Protein AF-A0A432Z1C4-F1 (afdb_monomer)

Nearest PDB structures (foldseek):
  1z9d-assembly1_A  TM=5.100E-01  e=2.423E+00  Streptococcus pyogenes
  4nkr-assembly2_E  TM=2.940E-01  e=3.828E+00  Bacillus spizizenii str. W23
  4oyh-assembly2_E  TM=2.169E-01  e=7.354E+00  Bacillus spizizenii str. W23

pLDDT: mean 70.19, std 19.01, range [34.59, 91.19]

Radius of gyration: 13.56 Å; Cα contacts (8 Å, |Δi|>4): 156; chains: 1; bounding box: 32×34×33 Å

Foldseek 3Di:
DDAEEEEPVRCDPVNLLVCVVVLGWYKYFPADLVCPVVVVVSNCVSCVVVVFFEAEAEPPPDPPDDDDDPDPPPPPPDPDDDDDDPDPPDPPDGQWYWYDDSPRRMITIHGDPPDD

Organism: NCBI:txid263724

Secondary structure (DSSP, 8-state):
---EEEETTS--HHHHHHHHHTT--EEEES--TTTHHHHHHHHHHHHHHTT--EEEEE--S----SS--SSTTGGGS--------S--S--S--SEEEEEETTTTEEEEEE-----

Structure (mmCIF, N/CA/C/O backbone):
data_AF-A0A432Z1C4-F1
#
_entry.id   AF-A0A432Z1C4-F1
#
loop_
_atom_site.group_PDB
_atom_site.id
_atom_site.type_symbol
_atom_site.label_atom_id
_atom_site.label_alt_id
_atom_site.label_comp_id
_atom_site.label_asym_id
_atom_site.label_entity_id
_atom_site.label_seq_id
_atom_site.pdbx_PDB_ins_code
_atom_site.Cartn_x
_atom_site.Cartn_y
_atom_site.Cartn_z
_atom_site.occupancy
_atom_site.B_iso_or_equiv
_atom_site.auth_seq_id
_atom_site.auth_comp_id
_atom_site.auth_asym_id
_atom_site.auth_atom_id
_atom_site.pdbx_PDB_model_num
ATOM 1 N N . MET A 1 1 ? -11.300 -14.875 2.590 1.00 48.19 1 MET A N 1
ATOM 2 C CA . MET A 1 1 ? -11.212 -13.462 2.168 1.00 48.19 1 MET A CA 1
ATOM 3 C C . MET A 1 1 ? -10.466 -13.440 0.856 1.00 48.19 1 MET A C 1
ATOM 5 O O . MET A 1 1 ? -9.289 -13.784 0.848 1.00 48.19 1 MET A O 1
ATOM 9 N N . ASP A 1 2 ? -11.151 -13.120 -0.235 1.00 55.44 2 ASP A N 1
ATOM 10 C CA . ASP A 1 2 ? -10.529 -12.986 -1.550 1.00 55.44 2 ASP A CA 1
ATOM 11 C C . ASP A 1 2 ? -9.679 -11.718 -1.572 1.00 55.44 2 ASP A C 1
ATOM 13 O O . ASP A 1 2 ? -10.198 -10.605 -1.531 1.00 55.44 2 ASP A O 1
ATOM 17 N N . VAL A 1 3 ? -8.358 -11.878 -1.574 1.00 66.69 3 VAL A N 1
ATOM 18 C CA . VAL A 1 3 ? -7.449 -10.739 -1.699 1.00 66.69 3 VAL A CA 1
ATOM 19 C C . VAL A 1 3 ? -7.277 -10.433 -3.178 1.00 66.69 3 VAL A C 1
ATOM 21 O O . VAL A 1 3 ? -6.794 -11.266 -3.947 1.00 66.69 3 VAL A O 1
ATOM 24 N N . ARG A 1 4 ? -7.680 -9.229 -3.580 1.00 79.19 4 ARG A N 1
ATOM 25 C CA . ARG A 1 4 ? -7.631 -8.803 -4.979 1.00 79.19 4 ARG A CA 1
ATOM 26 C C . ARG A 1 4 ? -6.221 -8.340 -5.344 1.00 79.19 4 ARG A C 1
ATOM 28 O O . ARG A 1 4 ? -5.577 -7.617 -4.582 1.00 79.19 4 ARG A O 1
ATOM 35 N N . VAL A 1 5 ? -5.745 -8.758 -6.515 1.00 82.25 5 VAL A N 1
ATOM 36 C CA . VAL A 1 5 ? -4.439 -8.369 -7.065 1.00 82.25 5 VAL A CA 1
ATOM 37 C C . VAL A 1 5 ? -4.662 -7.397 -8.219 1.00 82.25 5 VAL A C 1
ATOM 39 O O . VAL A 1 5 ? -5.480 -7.659 -9.097 1.00 82.25 5 VAL A O 1
ATOM 42 N N . TYR A 1 6 ? -3.935 -6.285 -8.215 1.00 85.25 6 TYR A N 1
ATOM 43 C CA . TYR A 1 6 ? -4.035 -5.222 -9.208 1.00 85.25 6 TYR A CA 1
ATOM 44 C C . TYR A 1 6 ? -2.658 -4.872 -9.758 1.00 85.25 6 TYR A C 1
ATOM 46 O O . TYR A 1 6 ? -1.692 -4.757 -9.002 1.00 85.25 6 TYR A O 1
ATOM 54 N N . GLY A 1 7 ? -2.551 -4.629 -11.063 1.00 85.31 7 GLY A N 1
ATOM 55 C CA . GLY A 1 7 ? -1.363 -3.980 -11.605 1.00 85.31 7 GLY A CA 1
ATOM 56 C C . GLY A 1 7 ? -1.274 -2.524 -11.139 1.00 85.31 7 GLY A C 1
ATOM 57 O O . GLY A 1 7 ? -2.288 -1.841 -11.037 1.00 85.31 7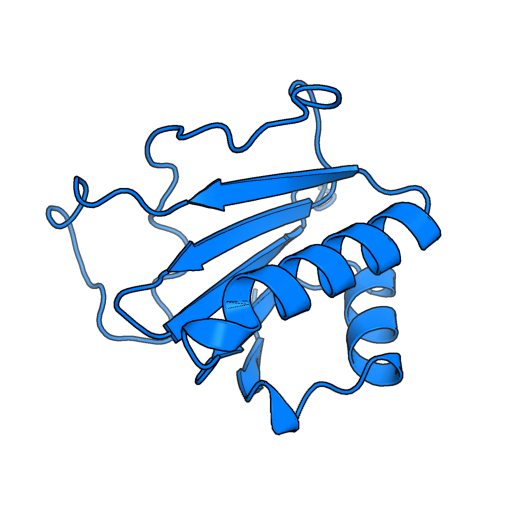 GLY A O 1
ATOM 58 N N . VAL A 1 8 ? -0.061 -1.999 -10.935 1.00 82.00 8 VAL A N 1
ATOM 59 C CA . VAL A 1 8 ? 0.148 -0.577 -10.568 1.00 82.00 8 VAL A CA 1
ATOM 60 C C . VAL A 1 8 ? -0.540 0.418 -11.519 1.00 82.00 8 VAL A C 1
ATOM 62 O O . VAL A 1 8 ? -0.929 1.501 -11.108 1.00 82.00 8 VAL A O 1
ATOM 65 N N . ARG A 1 9 ? -0.718 0.050 -12.794 1.00 83.00 9 ARG A N 1
ATOM 66 C CA . ARG A 1 9 ? -1.403 0.874 -13.807 1.00 83.00 9 ARG A CA 1
ATOM 67 C C . ARG A 1 9 ? -2.930 0.753 -13.766 1.00 83.00 9 ARG A C 1
ATOM 69 O O . ARG A 1 9 ? -3.619 1.584 -14.337 1.00 83.00 9 ARG A O 1
ATOM 76 N N . GLU A 1 10 ? -3.449 -0.288 -13.124 1.00 84.00 10 GLU A N 1
ATOM 77 C CA . GLU A 1 10 ? -4.879 -0.630 -13.050 1.00 84.00 10 GLU A CA 1
ATOM 78 C C . GLU A 1 10 ? -5.530 -0.135 -11.747 1.00 84.00 10 GLU A C 1
ATOM 80 O O . GLU A 1 10 ? -6.701 -0.432 -11.461 1.00 84.00 10 GLU A O 1
ATOM 85 N N . LEU A 1 11 ? -4.750 0.587 -10.941 1.00 84.19 11 LEU A N 1
ATOM 86 C CA . LEU A 1 11 ? -5.126 1.102 -9.637 1.00 84.19 11 LEU A CA 1
ATOM 87 C C . LEU A 1 11 ? -4.923 2.629 -9.581 1.00 84.19 11 LEU A C 1
ATOM 89 O O . LEU A 1 11 ? -3.962 3.090 -8.971 1.00 84.19 11 LEU A O 1
ATOM 93 N N . PRO A 1 12 ? -5.794 3.419 -10.240 1.00 88.75 12 PRO A N 1
ATOM 94 C CA . PRO A 1 12 ? -5.801 4.872 -10.081 1.00 88.75 12 PRO A CA 1
ATOM 95 C C . PRO A 1 12 ? -6.243 5.276 -8.665 1.00 88.75 12 PRO A C 1
ATOM 97 O O . PRO A 1 12 ? -6.926 4.504 -7.984 1.00 88.75 12 PRO A O 1
ATOM 100 N N . ASP A 1 13 ? -5.912 6.503 -8.255 1.00 87.69 13 ASP A N 1
ATOM 101 C CA . ASP A 1 13 ? -6.166 7.040 -6.907 1.00 87.69 13 ASP A CA 1
ATOM 102 C C . ASP A 1 13 ? -7.634 6.911 -6.466 1.00 87.69 13 ASP A C 1
ATOM 104 O O . ASP A 1 13 ? -7.911 6.536 -5.330 1.00 87.69 13 ASP A O 1
ATOM 108 N N . GLU A 1 14 ? -8.593 7.120 -7.373 1.00 89.38 14 GLU A N 1
ATOM 109 C CA . GLU A 1 14 ? -10.029 6.970 -7.086 1.00 89.38 14 GLU A CA 1
ATOM 110 C C . GLU A 1 14 ? -10.393 5.547 -6.637 1.00 89.38 14 GLU A C 1
ATOM 112 O O . GLU A 1 14 ? -11.111 5.339 -5.655 1.00 89.38 14 GLU A O 1
ATOM 117 N N . LYS A 1 15 ? -9.865 4.544 -7.347 1.00 90.00 15 LYS A N 1
ATOM 118 C CA . LYS A 1 15 ? -10.106 3.130 -7.048 1.00 90.00 15 LYS A CA 1
ATOM 119 C C . LYS A 1 15 ? -9.362 2.713 -5.787 1.00 90.00 15 LYS A C 1
ATOM 121 O O . LYS A 1 15 ? -9.912 1.963 -4.987 1.00 90.00 15 LYS A O 1
ATOM 126 N N . LEU A 1 16 ? -8.144 3.217 -5.599 1.00 89.56 16 LEU A N 1
ATOM 127 C CA . LEU A 1 16 ? -7.378 3.015 -4.376 1.00 89.56 16 LEU A CA 1
ATOM 128 C C . LEU A 1 16 ? -8.146 3.543 -3.156 1.00 89.56 16 LEU A C 1
ATOM 130 O O . LEU A 1 16 ? -8.325 2.814 -2.185 1.00 89.56 16 LEU A O 1
ATOM 134 N N . MET A 1 17 ? -8.654 4.773 -3.229 1.00 89.94 17 MET A N 1
ATOM 135 C CA . MET A 1 17 ? -9.446 5.383 -2.161 1.00 89.94 17 MET A CA 1
ATOM 136 C C . MET A 1 17 ? -10.708 4.591 -1.850 1.00 89.94 17 MET A C 1
ATOM 138 O O . MET A 1 17 ? -11.056 4.440 -0.681 1.00 89.94 17 MET A O 1
ATOM 142 N N . LYS A 1 18 ? -11.377 4.055 -2.875 1.00 91.19 18 LYS A N 1
ATOM 143 C CA . LYS A 1 18 ? -12.531 3.179 -2.675 1.00 91.19 18 LYS A CA 1
ATOM 144 C C . LYS A 1 18 ? -12.156 1.925 -1.877 1.00 91.19 18 LYS A C 1
ATOM 146 O O . LYS A 1 18 ? -12.789 1.659 -0.867 1.00 91.19 18 LYS A O 1
ATOM 151 N N . LEU A 1 19 ? -11.091 1.219 -2.266 1.00 90.00 19 LEU A N 1
ATOM 152 C CA . LEU A 1 19 ? -10.625 0.027 -1.542 1.00 90.00 19 LEU A CA 1
ATOM 153 C C . LEU A 1 19 ? -10.268 0.335 -0.085 1.00 90.00 19 LEU A C 1
ATOM 155 O O . LEU A 1 19 ? -10.585 -0.448 0.805 1.00 90.00 19 LEU A O 1
ATOM 159 N N . LEU A 1 20 ? -9.626 1.483 0.157 1.00 90.31 20 LEU A N 1
ATOM 160 C CA . LEU A 1 20 ? -9.257 1.899 1.507 1.00 90.31 20 LEU A CA 1
ATOM 161 C C . LEU A 1 20 ? -10.482 2.217 2.375 1.00 90.31 20 LEU A C 1
ATOM 163 O O . LEU A 1 20 ? -10.484 1.857 3.550 1.00 90.31 20 LEU A O 1
ATOM 167 N N . ARG A 1 21 ? -11.515 2.859 1.811 1.00 89.50 21 ARG A N 1
ATOM 168 C CA . ARG A 1 21 ? -12.795 3.133 2.494 1.00 89.50 21 ARG A CA 1
ATOM 169 C C . ARG A 1 21 ? -13.603 1.869 2.755 1.00 89.50 21 ARG A C 1
ATOM 171 O O . ARG A 1 21 ? -14.228 1.763 3.800 1.00 89.50 21 ARG A O 1
ATOM 178 N N . ASP A 1 22 ? -13.552 0.919 1.828 1.00 90.38 22 ASP A N 1
ATOM 179 C CA . ASP A 1 22 ? -14.231 -0.374 1.942 1.00 90.38 22 ASP A CA 1
ATOM 180 C C . ASP A 1 22 ? -13.476 -1.342 2.883 1.00 90.38 22 ASP A C 1
ATOM 182 O O . ASP A 1 22 ? -13.845 -2.510 3.008 1.00 90.38 22 ASP A O 1
ATOM 186 N N . HIS A 1 23 ? -12.404 -0.874 3.542 1.00 89.00 23 HIS A N 1
ATOM 187 C CA . HIS A 1 23 ? -11.546 -1.666 4.427 1.00 89.00 23 HIS A CA 1
ATOM 188 C C . HIS A 1 23 ? -11.004 -2.948 3.756 1.00 89.00 23 HIS A C 1
ATOM 190 O O . HIS A 1 23 ? -10.759 -3.979 4.397 1.00 89.00 23 HIS A O 1
ATOM 196 N N . GLU A 1 24 ? -10.815 -2.901 2.432 1.00 86.00 24 GLU A N 1
ATOM 197 C CA . GLU A 1 24 ? -10.377 -4.045 1.644 1.00 86.00 24 GLU A CA 1
ATOM 198 C C . GLU A 1 24 ? -8.859 -4.245 1.737 1.00 86.00 24 GLU A C 1
ATOM 200 O O . GLU A 1 24 ? -8.053 -3.314 1.714 1.00 86.00 24 GLU A O 1
ATOM 205 N N . SER A 1 25 ? -8.449 -5.514 1.788 1.00 84.81 25 SER A N 1
ATOM 206 C CA . SER A 1 25 ? -7.044 -5.901 1.641 1.00 84.81 25 SER A CA 1
ATOM 207 C C . SER A 1 25 ? -6.757 -6.244 0.184 1.00 84.81 25 SER A C 1
ATOM 209 O O . SER A 1 25 ? -7.517 -6.983 -0.444 1.00 84.81 25 SER A O 1
ATOM 211 N N . PHE A 1 26 ? -5.647 -5.747 -0.354 1.00 87.00 26 PHE A N 1
ATOM 212 C CA . PHE A 1 26 ? -5.3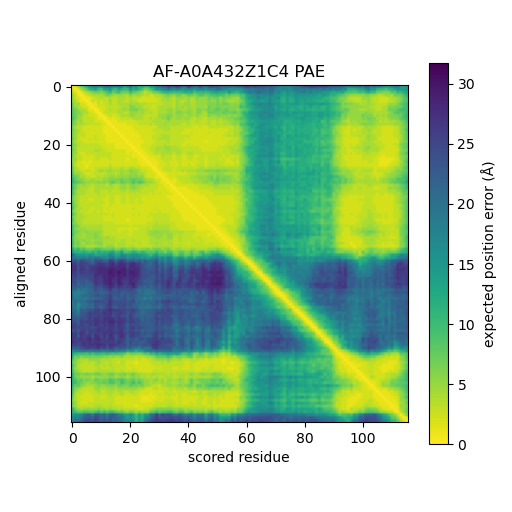02 -5.904 -1.766 1.00 87.00 26 PHE A CA 1
ATOM 213 C C . PHE A 1 26 ? -3.788 -5.962 -1.991 1.00 87.00 26 PHE A C 1
ATOM 215 O O . PHE A 1 26 ? -2.973 -5.605 -1.138 1.00 87.00 26 PHE A O 1
ATOM 2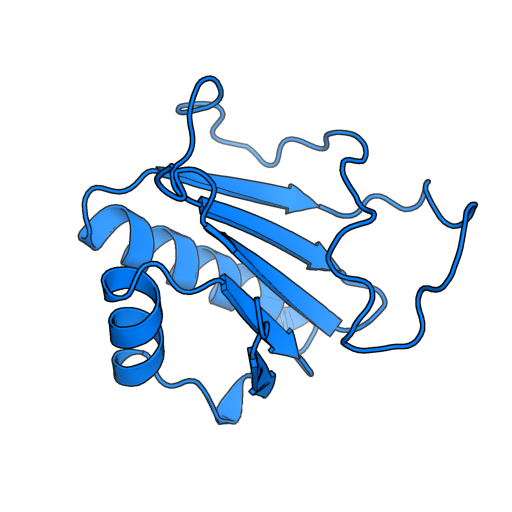22 N N . VAL A 1 27 ? -3.391 -6.428 -3.173 1.00 85.19 27 VAL A N 1
ATOM 223 C CA . VAL A 1 27 ? -1.990 -6.499 -3.599 1.00 85.19 27 VAL A CA 1
ATOM 224 C C . VAL A 1 27 ? -1.801 -5.688 -4.866 1.00 85.19 27 VAL A C 1
ATOM 226 O O . VAL A 1 27 ? -2.532 -5.861 -5.833 1.00 85.19 27 VAL A O 1
ATOM 229 N N . ILE A 1 28 ? -0.776 -4.843 -4.879 1.00 87.56 28 ILE A N 1
ATOM 230 C CA . ILE A 1 28 ? -0.303 -4.150 -6.072 1.00 87.56 28 ILE A CA 1
ATOM 231 C C . ILE A 1 28 ? 0.896 -4.918 -6.621 1.00 87.56 28 ILE A C 1
ATOM 233 O O . ILE A 1 28 ? 1.919 -5.053 -5.947 1.00 87.56 28 ILE A O 1
ATOM 237 N N . GLU A 1 29 ? 0.787 -5.425 -7.841 1.00 84.00 29 GLU A N 1
ATOM 238 C CA . GLU A 1 29 ? 1.861 -6.118 -8.546 1.00 84.00 29 GLU A CA 1
ATOM 239 C C . GLU A 1 29 ? 2.485 -5.263 -9.655 1.00 84.00 29 GLU A C 1
ATOM 241 O O . GLU A 1 29 ? 1.970 -4.210 -10.045 1.00 84.00 29 GLU A O 1
ATOM 246 N N . LYS A 1 30 ? 3.624 -5.741 -10.177 1.00 85.38 30 LYS A N 1
ATOM 247 C CA . LYS A 1 30 ? 4.366 -5.107 -11.279 1.00 85.38 30 LYS A CA 1
ATOM 248 C C . LYS A 1 30 ? 4.789 -3.663 -10.971 1.00 85.38 30 LYS A C 1
ATOM 250 O O . LYS A 1 30 ? 4.943 -2.850 -11.881 1.00 85.38 30 LYS A O 1
ATOM 255 N N . VAL A 1 31 ? 5.021 -3.340 -9.697 1.00 82.56 31 VAL A N 1
ATOM 256 C CA . VAL A 1 31 ? 5.518 -2.025 -9.281 1.00 82.56 31 VAL A CA 1
ATOM 257 C C . VAL A 1 31 ? 6.994 -1.915 -9.685 1.00 82.56 31 VAL A C 1
ATOM 259 O O . VAL A 1 31 ? 7.814 -2.732 -9.250 1.00 82.56 31 VAL A O 1
ATOM 262 N N . PRO A 1 32 ? 7.395 -0.925 -10.501 1.00 83.25 32 PRO A N 1
ATOM 263 C CA . PRO A 1 32 ? 8.798 -0.772 -10.857 1.00 83.25 32 PRO A CA 1
ATOM 264 C C . PRO A 1 32 ? 9.623 -0.365 -9.634 1.00 83.25 32 PRO A C 1
ATOM 266 O O . PRO A 1 32 ? 9.219 0.499 -8.857 1.00 83.25 32 PRO A O 1
ATOM 269 N N . ARG A 1 33 ? 10.835 -0.920 -9.489 1.00 77.56 33 ARG A N 1
ATOM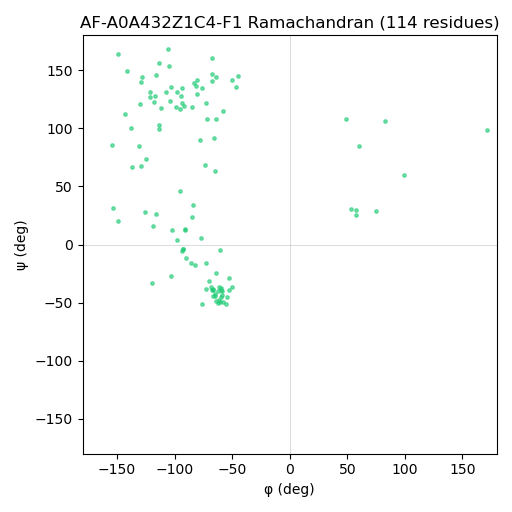 270 C CA . ARG A 1 33 ? 11.726 -0.684 -8.330 1.00 77.56 33 ARG A CA 1
ATOM 271 C C . ARG A 1 33 ? 11.931 0.794 -7.977 1.00 77.56 33 ARG A C 1
ATOM 273 O O . ARG A 1 33 ? 12.017 1.118 -6.796 1.00 77.56 33 ARG A O 1
ATOM 280 N N . LYS A 1 34 ? 12.001 1.667 -8.985 1.00 82.19 34 LYS A N 1
ATOM 281 C CA . LYS A 1 34 ? 12.187 3.117 -8.818 1.00 82.19 34 LYS A CA 1
ATOM 282 C C . LYS A 1 34 ? 10.949 3.813 -8.229 1.00 82.19 34 LYS A C 1
ATOM 284 O O . LYS A 1 34 ? 11.109 4.744 -7.453 1.00 82.19 34 LYS A O 1
ATOM 289 N N . HIS A 1 35 ? 9.750 3.306 -8.520 1.00 83.31 35 HIS A N 1
ATOM 290 C CA . HIS A 1 35 ? 8.471 3.887 -8.094 1.00 83.31 35 HIS A CA 1
ATOM 291 C C . HIS A 1 35 ? 7.942 3.312 -6.776 1.00 83.31 35 HIS A C 1
ATOM 293 O O . HIS A 1 35 ? 6.952 3.795 -6.250 1.00 83.31 35 HIS A O 1
ATOM 299 N N . PHE A 1 36 ? 8.603 2.317 -6.177 1.00 81.12 36 PHE A N 1
ATOM 300 C CA . PHE A 1 36 ? 8.164 1.753 -4.893 1.00 81.12 36 PHE A CA 1
ATOM 301 C C . PHE A 1 36 ? 7.996 2.799 -3.793 1.00 81.12 36 PHE A C 1
ATOM 303 O O . PHE A 1 36 ? 7.023 2.754 -3.052 1.00 81.12 36 PHE A O 1
ATOM 310 N N . LYS A 1 37 ? 8.969 3.707 -3.655 1.00 83.00 37 LYS A N 1
ATOM 311 C CA . LYS A 1 37 ? 8.921 4.752 -2.627 1.00 83.00 37 LYS A CA 1
ATOM 312 C C . LYS A 1 37 ? 7.757 5.706 -2.883 1.00 83.00 37 LYS A C 1
ATOM 314 O O . LYS A 1 37 ? 7.055 6.061 -1.953 1.00 83.00 37 LYS A O 1
ATOM 319 N N . GLU A 1 38 ? 7.558 6.075 -4.140 1.00 86.94 38 GLU A N 1
ATOM 320 C CA . GLU A 1 38 ? 6.473 6.952 -4.568 1.00 86.94 38 GLU A CA 1
ATOM 321 C C . GLU A 1 38 ? 5.105 6.324 -4.290 1.00 86.94 38 GLU A C 1
ATOM 323 O O . GLU A 1 38 ? 4.301 6.932 -3.599 1.00 86.94 38 GLU A O 1
ATOM 328 N N . VAL A 1 39 ? 4.885 5.072 -4.705 1.00 86.31 39 VAL A N 1
ATOM 329 C CA . VAL A 1 39 ? 3.616 4.364 -4.473 1.00 86.31 39 VAL A CA 1
ATOM 330 C C . VAL A 1 39 ? 3.334 4.184 -2.980 1.00 86.31 39 VAL A C 1
ATOM 332 O O . VAL A 1 39 ? 2.198 4.352 -2.553 1.00 86.31 39 VAL A O 1
ATOM 335 N N . ILE A 1 40 ? 4.352 3.876 -2.170 1.00 85.56 40 ILE A N 1
ATOM 336 C CA . ILE A 1 40 ? 4.187 3.785 -0.711 1.00 85.56 40 ILE A CA 1
ATOM 337 C C . ILE A 1 40 ? 3.802 5.142 -0.129 1.00 85.56 40 ILE A C 1
ATOM 339 O O . ILE A 1 40 ? 2.821 5.207 0.595 1.00 85.56 40 ILE A O 1
ATOM 343 N N . ASN A 1 41 ? 4.512 6.215 -0.479 1.00 86.50 41 ASN A N 1
ATOM 344 C CA . ASN A 1 41 ? 4.185 7.554 0.009 1.00 86.50 41 ASN A CA 1
ATOM 345 C C . ASN A 1 41 ? 2.761 7.972 -0.397 1.00 86.50 41 ASN A C 1
ATOM 347 O O . ASN A 1 41 ? 2.062 8.623 0.373 1.00 86.50 41 ASN A O 1
ATOM 351 N N . THR A 1 42 ? 2.322 7.606 -1.604 1.00 88.50 42 THR A N 1
ATOM 352 C CA . THR A 1 42 ? 0.947 7.836 -2.057 1.00 88.50 42 THR A CA 1
ATOM 353 C C . THR A 1 42 ? -0.049 7.041 -1.217 1.00 88.50 42 THR A C 1
ATOM 355 O O . THR A 1 42 ? -1.059 7.600 -0.802 1.00 88.50 42 THR A O 1
ATOM 358 N N . LEU A 1 43 ? 0.228 5.769 -0.919 1.00 88.00 43 LEU A N 1
ATOM 359 C CA . LEU A 1 43 ? -0.611 4.954 -0.036 1.00 88.00 43 LEU A CA 1
ATOM 360 C C . LEU A 1 43 ? -0.692 5.540 1.376 1.00 88.00 43 LEU A C 1
ATOM 362 O O . LEU A 1 43 ? -1.791 5.687 1.897 1.00 88.00 43 LEU A O 1
ATOM 366 N N . GLU A 1 44 ? 0.447 5.903 1.969 1.00 86.75 44 GLU A N 1
ATOM 367 C CA . GLU A 1 44 ? 0.517 6.513 3.301 1.00 86.75 44 GLU A CA 1
ATOM 368 C C . GLU A 1 44 ? -0.352 7.772 3.362 1.00 86.75 44 GLU A C 1
ATOM 370 O O . GLU A 1 44 ? -1.248 7.846 4.195 1.00 86.75 44 GLU A O 1
ATOM 375 N N . ARG A 1 45 ? -0.189 8.695 2.404 1.00 88.12 45 ARG A N 1
ATOM 376 C CA . ARG A 1 45 ? -0.993 9.926 2.333 1.00 88.12 45 ARG A CA 1
ATOM 377 C C . ARG A 1 45 ? -2.489 9.661 2.220 1.00 88.12 45 ARG A C 1
ATOM 379 O O . ARG A 1 45 ? -3.277 10.345 2.867 1.00 88.12 45 ARG A O 1
ATOM 386 N N . HIS A 1 46 ? -2.900 8.711 1.381 1.00 89.50 46 HIS A N 1
ATOM 387 C CA . HIS A 1 46 ? -4.320 8.396 1.218 1.00 89.50 46 HIS A CA 1
ATOM 388 C C . HIS A 1 46 ? -4.910 7.775 2.489 1.00 89.50 46 HIS A C 1
ATOM 390 O O . HIS A 1 46 ? -6.022 8.126 2.869 1.00 89.50 46 HIS A O 1
ATOM 396 N N . ILE A 1 47 ? -4.163 6.903 3.171 1.00 88.38 47 ILE A N 1
ATOM 397 C CA . ILE A 1 47 ? -4.593 6.309 4.443 1.00 88.38 47 ILE A CA 1
ATOM 398 C C . ILE A 1 47 ? -4.674 7.386 5.536 1.00 88.38 47 ILE A C 1
ATOM 400 O O . ILE A 1 47 ? -5.681 7.465 6.232 1.00 88.38 47 ILE A O 1
ATOM 404 N N . GLU A 1 48 ? -3.680 8.273 5.626 1.00 85.81 48 GLU A N 1
ATOM 405 C CA . GLU A 1 48 ? -3.681 9.416 6.551 1.00 85.81 48 GLU A CA 1
ATOM 406 C C . GLU A 1 48 ? -4.836 10.392 6.272 1.00 85.81 48 GLU A C 1
ATOM 408 O O . GLU A 1 48 ? -5.448 10.910 7.200 1.00 85.81 48 GLU A O 1
ATOM 413 N N . THR A 1 49 ? -5.197 10.605 5.000 1.00 88.81 49 THR A N 1
ATOM 414 C CA . THR A 1 49 ? -6.357 11.433 4.609 1.00 88.81 49 THR A CA 1
ATOM 415 C C . THR A 1 49 ? -7.683 10.842 5.097 1.00 88.81 49 THR A C 1
ATOM 417 O O . THR A 1 49 ? -8.663 11.565 5.265 1.00 88.81 49 THR A O 1
ATOM 420 N N . LEU A 1 50 ? -7.729 9.529 5.324 1.00 88.12 50 LEU A N 1
ATOM 421 C CA . LEU A 1 50 ? -8.884 8.831 5.883 1.00 88.12 50 LEU A CA 1
ATOM 422 C C . LEU A 1 50 ? -8.832 8.738 7.419 1.00 88.12 50 LEU A C 1
ATOM 424 O O . LEU A 1 50 ? -9.602 7.974 7.990 1.00 88.12 50 LEU A O 1
ATOM 428 N N . ASP A 1 51 ? -7.942 9.492 8.076 1.00 86.94 51 ASP A N 1
ATOM 429 C CA . ASP A 1 51 ? -7.707 9.466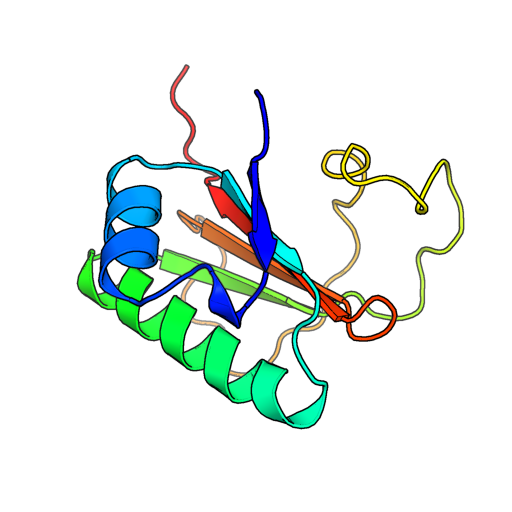 9.530 1.00 86.94 51 ASP A CA 1
ATOM 430 C C . ASP A 1 51 ? -7.305 8.074 10.063 1.00 86.94 51 ASP A C 1
ATOM 432 O O . ASP A 1 51 ? -7.501 7.728 11.227 1.00 86.94 51 ASP A O 1
ATOM 436 N N . MET A 1 52 ? -6.717 7.248 9.193 1.00 86.06 52 MET A N 1
ATOM 437 C CA . MET A 1 52 ? -6.273 5.894 9.511 1.00 86.06 52 MET A CA 1
ATOM 438 C C . MET A 1 52 ? -4.753 5.828 9.659 1.00 86.06 52 MET A C 1
ATOM 440 O O . MET A 1 52 ? -3.997 6.591 9.056 1.00 86.06 52 MET A O 1
ATOM 444 N N . LYS A 1 53 ? -4.275 4.862 10.446 1.00 83.25 53 LYS A N 1
ATOM 445 C CA . LYS A 1 53 ? -2.846 4.626 10.670 1.00 83.25 53 LYS A CA 1
ATOM 446 C C . LYS A 1 53 ? -2.350 3.503 9.777 1.00 83.25 53 LYS A C 1
ATOM 448 O O . LYS A 1 53 ? -2.918 2.414 9.756 1.00 83.25 53 LYS A O 1
ATOM 453 N N . CYS A 1 54 ? -1.236 3.723 9.090 1.00 79.88 54 CYS A N 1
ATOM 454 C CA . CYS A 1 54 ? -0.561 2.673 8.338 1.00 79.88 54 CYS A CA 1
ATOM 455 C C . CYS A 1 54 ? 0.806 2.323 8.934 1.00 79.88 54 CYS A C 1
ATOM 457 O O . CYS A 1 54 ? 1.446 3.115 9.625 1.00 79.88 54 CYS A O 1
ATOM 459 N N . ARG A 1 55 ? 1.267 1.103 8.656 1.00 78.69 55 ARG A N 1
ATOM 460 C CA . ARG A 1 55 ? 2.597 0.618 9.019 1.00 78.69 55 ARG A CA 1
ATOM 461 C C . ARG A 1 55 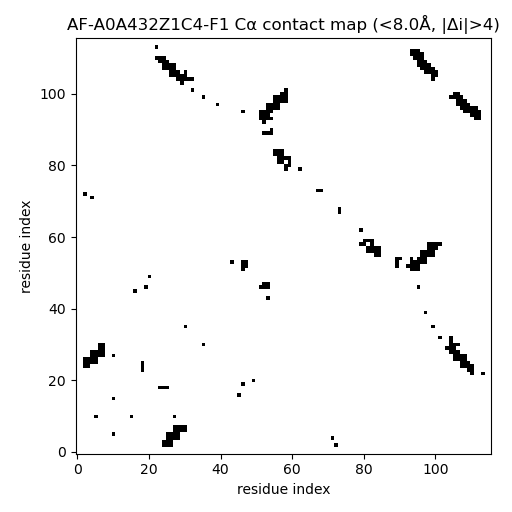? 3.275 -0.006 7.811 1.00 78.69 55 ARG A C 1
ATOM 463 O O . ARG A 1 55 ? 2.798 -1.002 7.272 1.00 78.69 55 ARG A O 1
ATOM 470 N N . VAL A 1 56 ? 4.429 0.528 7.423 1.00 75.75 56 VAL A N 1
ATOM 471 C CA . VAL A 1 56 ? 5.191 0.008 6.282 1.00 75.75 56 VAL A CA 1
ATOM 472 C C . VAL A 1 56 ? 6.249 -0.998 6.723 1.00 75.75 56 VAL A C 1
ATOM 474 O O . VAL A 1 56 ? 7.186 -0.676 7.452 1.00 75.75 56 VAL A O 1
ATOM 477 N N . PHE A 1 57 ? 6.165 -2.212 6.186 1.00 68.06 57 PHE A N 1
ATOM 478 C CA . PHE A 1 57 ? 7.167 -3.259 6.339 1.00 68.06 57 PHE A CA 1
ATOM 479 C C . PHE A 1 57 ? 8.021 -3.409 5.089 1.00 68.06 57 PHE A C 1
ATOM 481 O O . PHE A 1 57 ? 7.534 -3.497 3.961 1.00 68.06 57 PHE A O 1
ATOM 488 N N . SER A 1 58 ? 9.330 -3.524 5.293 1.00 62.47 58 SER A N 1
ATOM 489 C CA . SER A 1 58 ? 10.246 -4.022 4.269 1.00 62.47 58 SER A CA 1
ATOM 490 C C . SER A 1 58 ? 10.383 -5.530 4.437 1.00 62.47 58 SER A C 1
ATOM 492 O O . SER A 1 58 ? 10.883 -5.947 5.476 1.00 62.47 58 SER A O 1
ATOM 494 N N . LYS A 1 59 ? 10.021 -6.350 3.435 1.00 58.75 59 LYS A N 1
ATOM 495 C CA . LYS A 1 59 ? 10.419 -7.771 3.442 1.00 58.75 59 LYS A CA 1
ATOM 496 C C . LYS A 1 59 ? 11.945 -7.835 3.310 1.00 58.75 59 LYS A C 1
ATOM 498 O O . LYS A 1 59 ? 12.497 -7.772 2.210 1.00 58.75 59 LYS A O 1
ATOM 503 N N . GLY A 1 60 ? 12.635 -7.852 4.450 1.00 47.34 60 GLY A N 1
ATOM 504 C CA . GLY A 1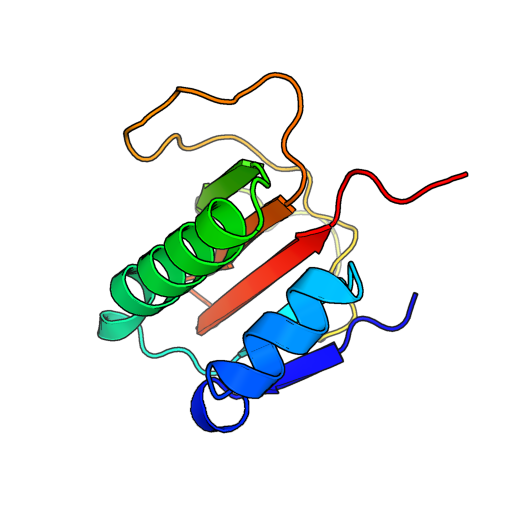 60 ? 14.072 -8.068 4.538 1.00 47.34 60 GLY A CA 1
ATOM 505 C C . GLY A 1 60 ? 14.407 -9.475 4.047 1.00 47.34 60 GLY A C 1
ATOM 506 O O . GLY A 1 60 ? 13.638 -10.412 4.248 1.00 47.34 60 GLY A O 1
ATOM 507 N N . ARG A 1 61 ? 15.549 -9.629 3.373 1.00 44.97 61 ARG A N 1
ATOM 508 C CA . ARG A 1 61 ? 16.057 -10.902 2.832 1.00 44.97 61 ARG A CA 1
ATOM 509 C C . ARG A 1 61 ? 16.405 -11.919 3.940 1.00 44.97 61 ARG A C 1
ATOM 511 O O . ARG A 1 61 ? 17.576 -12.250 4.064 1.00 44.97 61 ARG A O 1
ATOM 518 N N . LYS A 1 62 ? 15.452 -12.394 4.756 1.00 37.72 62 LYS A N 1
ATOM 519 C CA . LYS A 1 62 ? 15.680 -13.453 5.769 1.00 37.72 62 LYS A CA 1
ATOM 520 C C . LYS A 1 62 ? 14.489 -14.380 6.080 1.00 37.72 62 LYS A C 1
ATOM 522 O O . LYS A 1 62 ? 14.525 -15.069 7.087 1.00 37.72 62 LYS A O 1
ATOM 527 N N . THR A 1 63 ? 13.484 -14.493 5.210 1.00 41.91 63 THR A N 1
ATOM 528 C CA . THR A 1 63 ? 12.483 -15.578 5.328 1.00 41.91 63 THR A CA 1
ATOM 529 C C . THR A 1 63 ? 12.157 -16.198 3.967 1.00 41.91 63 THR A C 1
ATOM 531 O O . THR A 1 63 ? 11.091 -16.034 3.390 1.00 41.91 63 THR A O 1
ATOM 534 N N . LEU A 1 64 ? 13.153 -16.872 3.390 1.00 42.59 64 LEU A N 1
ATOM 535 C CA . LEU A 1 64 ? 12.947 -17.800 2.271 1.00 42.59 64 LEU A CA 1
ATOM 536 C C . LEU A 1 64 ? 12.691 -19.238 2.754 1.00 42.59 64 LEU A C 1
ATOM 538 O O . LEU A 1 64 ? 12.732 -20.158 1.948 1.00 42.59 64 LEU A O 1
ATOM 542 N N . MET A 1 65 ? 12.420 -19.471 4.041 1.00 44.22 65 MET A N 1
ATOM 543 C CA . MET A 1 65 ? 12.193 -20.826 4.547 1.00 44.22 65 MET A CA 1
ATOM 544 C C . MET A 1 65 ? 10.924 -20.908 5.384 1.00 44.22 65 MET A C 1
ATOM 546 O O . MET A 1 65 ? 10.977 -20.788 6.599 1.00 44.22 65 MET A O 1
ATOM 550 N N . ALA A 1 66 ? 9.795 -21.099 4.701 1.00 35.78 66 ALA A N 1
ATOM 551 C CA . ALA A 1 66 ? 8.810 -22.145 4.997 1.00 35.78 66 ALA A CA 1
ATOM 552 C C . ALA A 1 66 ? 7.553 -21.908 4.140 1.00 35.78 66 ALA A C 1
ATOM 554 O O . ALA A 1 66 ? 6.705 -21.095 4.483 1.00 35.78 66 ALA A O 1
ATOM 555 N N . GLY A 1 67 ? 7.449 -22.632 3.022 1.00 37.16 67 GLY A N 1
ATOM 556 C CA . GLY A 1 67 ? 6.178 -22.878 2.331 1.00 37.16 67 GLY A CA 1
ATOM 557 C C . GLY A 1 67 ? 5.684 -21.784 1.377 1.00 37.16 67 GLY A C 1
ATOM 558 O O . GLY A 1 67 ? 5.125 -20.780 1.791 1.00 37.16 67 GLY A O 1
ATOM 559 N N . SER A 1 68 ? 5.799 -22.055 0.073 1.00 39.81 68 SER A N 1
ATOM 560 C CA . SER A 1 68 ? 4.973 -21.480 -1.006 1.00 39.81 68 SER A CA 1
ATOM 561 C C . SER A 1 68 ? 4.997 -19.954 -1.187 1.00 39.81 68 SER A C 1
ATOM 563 O O . SER A 1 68 ? 4.093 -19.248 -0.763 1.00 39.81 68 SER A O 1
ATOM 565 N N . PHE A 1 69 ? 5.983 -19.440 -1.934 1.00 45.06 69 PHE A N 1
ATOM 566 C CA . PHE A 1 69 ? 6.115 -18.007 -2.268 1.00 45.06 69 PHE A CA 1
ATOM 567 C C . PHE A 1 69 ? 5.987 -17.686 -3.771 1.00 45.06 69 PHE A C 1
ATOM 569 O O . PHE A 1 69 ? 6.546 -16.698 -4.243 1.00 45.06 69 PHE A O 1
ATOM 576 N N . PHE A 1 70 ? 5.271 -18.515 -4.539 1.00 41.03 70 PHE A N 1
ATOM 577 C CA . PHE A 1 70 ? 5.099 -18.336 -5.992 1.00 41.03 70 PHE A CA 1
ATOM 578 C C . PHE A 1 70 ? 3.632 -18.315 -6.450 1.00 41.03 70 PHE A C 1
ATOM 580 O O . PHE A 1 70 ? 3.333 -18.661 -7.588 1.00 41.03 70 PHE A O 1
ATOM 587 N N . GLY A 1 71 ? 2.705 -17.883 -5.590 1.00 37.44 71 GLY A N 1
ATOM 588 C CA . GLY A 1 71 ? 1.309 -17.685 -5.980 1.00 37.44 71 GLY A CA 1
ATOM 589 C C . GLY A 1 71 ? 0.688 -16.438 -5.343 1.00 37.44 71 GLY A C 1
ATOM 590 O O . GLY A 1 71 ? 1.053 -16.094 -4.215 1.00 37.44 71 GLY A O 1
ATOM 591 N N . PRO A 1 72 ? -0.279 -15.782 -6.015 1.00 41.12 72 PRO A N 1
ATOM 592 C CA . PRO A 1 72 ? -1.070 -14.677 -5.456 1.00 41.12 72 PRO A CA 1
ATOM 593 C C . PRO A 1 72 ? -1.887 -15.064 -4.205 1.00 41.12 72 PRO A C 1
ATOM 595 O O . PRO A 1 72 ? -2.476 -14.206 -3.563 1.00 41.12 72 PRO A O 1
ATOM 598 N N . THR A 1 73 ? -1.885 -16.342 -3.818 1.00 42.81 73 THR A N 1
ATOM 599 C CA . THR A 1 73 ? -2.578 -16.906 -2.652 1.00 42.81 73 THR A CA 1
ATOM 600 C C . THR A 1 73 ? -1.722 -16.981 -1.376 1.00 42.81 73 THR A C 1
ATOM 602 O O . THR A 1 73 ? -2.242 -17.292 -0.309 1.00 42.81 73 THR A O 1
ATOM 605 N N . ALA A 1 74 ? -0.425 -16.658 -1.426 1.00 46.12 74 ALA A N 1
ATOM 606 C CA . ALA A 1 74 ? 0.513 -16.800 -0.299 1.00 46.12 74 ALA A CA 1
ATOM 607 C C . ALA A 1 74 ? 0.511 -15.616 0.699 1.00 46.12 74 ALA A C 1
ATOM 609 O O . ALA A 1 74 ? 1.552 -15.225 1.234 1.00 46.12 74 ALA A O 1
ATOM 610 N N . ILE A 1 75 ? -0.642 -14.981 0.921 1.00 47.47 75 ILE A N 1
ATOM 611 C CA . ILE A 1 75 ? -0.722 -13.683 1.620 1.00 47.47 75 ILE A CA 1
ATOM 612 C C . ILE A 1 75 ? -0.778 -13.843 3.147 1.00 47.47 75 ILE A C 1
ATOM 614 O O . ILE A 1 75 ? -0.457 -12.911 3.877 1.00 47.47 75 ILE A O 1
ATOM 618 N N . TRP A 1 76 ? -1.081 -15.040 3.652 1.00 43.34 76 TRP A N 1
ATOM 619 C CA . TRP A 1 76 ? -1.293 -15.264 5.087 1.00 43.34 76 TRP A CA 1
ATOM 620 C C . TRP A 1 76 ? -0.056 -15.710 5.887 1.00 43.34 76 TRP A C 1
ATOM 622 O O . TRP A 1 76 ? -0.124 -15.824 7.105 1.00 43.34 76 TRP A O 1
ATOM 632 N N . GLY A 1 77 ? 1.089 -15.935 5.237 1.00 41.16 77 GLY A N 1
ATOM 633 C CA . GLY A 1 77 ? 2.256 -16.570 5.868 1.00 41.16 77 GLY A CA 1
ATOM 634 C C . GLY A 1 77 ? 3.406 -15.652 6.293 1.00 41.16 77 GLY A C 1
ATOM 635 O O . GLY A 1 77 ? 4.494 -16.156 6.544 1.00 41.16 77 GLY A O 1
ATOM 636 N N . VAL A 1 78 ? 3.247 -14.322 6.323 1.00 42.72 78 VAL A N 1
ATOM 637 C CA . VAL A 1 78 ? 4.382 -13.419 6.617 1.00 42.72 78 VAL A CA 1
ATOM 638 C C . VAL A 1 78 ? 4.054 -12.413 7.713 1.00 42.72 78 VAL A C 1
ATOM 640 O O . VAL A 1 78 ? 4.052 -11.206 7.492 1.00 42.72 78 VAL A O 1
ATOM 643 N N . ALA A 1 79 ? 3.873 -12.908 8.933 1.00 43.84 79 ALA A N 1
ATOM 644 C CA . ALA A 1 79 ? 4.340 -12.170 10.099 1.00 43.84 79 ALA A CA 1
ATOM 645 C C . ALA A 1 79 ? 5.858 -12.402 10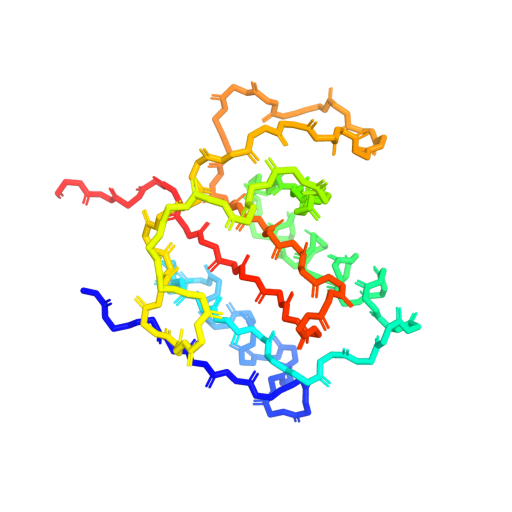.188 1.00 43.84 79 ALA A C 1
ATOM 647 O O . ALA A 1 79 ? 6.316 -13.403 10.733 1.00 43.84 79 ALA A O 1
ATOM 648 N N . SER A 1 80 ? 6.678 -11.560 9.552 1.00 41.22 80 SER A N 1
ATOM 649 C CA . SER A 1 80 ? 8.136 -11.724 9.632 1.00 41.22 80 SER A CA 1
ATOM 650 C C . SER A 1 80 ? 8.883 -10.398 9.689 1.00 41.22 80 SER A C 1
ATOM 652 O O . SER A 1 80 ? 8.954 -9.664 8.708 1.00 41.22 80 SER A O 1
ATOM 654 N N . ALA A 1 81 ? 9.471 -10.198 10.871 1.00 43.34 81 ALA A N 1
ATOM 655 C CA . ALA A 1 81 ? 10.696 -9.477 11.208 1.00 43.34 81 ALA A CA 1
ATOM 656 C C . ALA A 1 81 ? 10.879 -8.054 10.642 1.00 43.34 81 ALA A C 1
ATOM 658 O O . ALA A 1 81 ? 11.181 -7.828 9.471 1.00 43.34 81 ALA A O 1
ATOM 659 N N . ALA A 1 82 ? 10.764 -7.107 11.573 1.00 48.16 82 ALA A N 1
ATOM 660 C CA . ALA A 1 82 ? 10.916 -5.668 11.447 1.00 48.16 82 ALA A CA 1
ATOM 661 C C . ALA A 1 82 ? 12.157 -5.197 10.666 1.00 48.16 82 ALA A C 1
ATOM 663 O O . ALA A 1 82 ? 13.280 -5.605 10.942 1.00 48.16 82 ALA A O 1
ATOM 664 N N . PHE A 1 83 ? 11.939 -4.216 9.786 1.00 43.34 83 PHE A N 1
ATOM 665 C CA . PHE A 1 83 ? 12.914 -3.168 9.480 1.00 43.34 83 PHE A CA 1
ATOM 666 C C . PHE A 1 83 ? 12.157 -1.841 9.397 1.00 43.34 83 PHE A C 1
ATOM 668 O O . PHE A 1 83 ? 11.490 -1.561 8.395 1.00 43.34 83 PHE A O 1
ATOM 675 N N . MET A 1 84 ? 12.233 -1.071 10.487 1.00 48.34 84 MET A N 1
ATOM 676 C CA . MET A 1 84 ? 11.659 0.267 10.624 1.00 48.34 84 MET A CA 1
ATOM 677 C C . MET A 1 84 ? 12.344 1.220 9.638 1.00 48.34 84 MET A C 1
ATOM 679 O O . MET A 1 84 ? 13.510 1.574 9.803 1.00 48.34 84 MET A O 1
ATOM 683 N N . GLY A 1 85 ? 11.622 1.611 8.587 1.00 42.53 85 GLY A N 1
ATOM 684 C CA . GLY A 1 85 ? 11.920 2.839 7.853 1.00 42.53 85 GLY A CA 1
ATOM 685 C C . GLY A 1 85 ? 11.419 4.016 8.685 1.00 42.53 85 GLY A C 1
ATOM 686 O O . GLY A 1 85 ? 10.343 3.913 9.262 1.00 42.53 85 GLY A O 1
ATOM 687 N N . ALA A 1 86 ? 12.241 5.057 8.811 1.00 42.94 86 ALA A N 1
ATOM 688 C CA . ALA A 1 86 ? 12.080 6.187 9.727 1.00 42.94 86 ALA A CA 1
ATOM 689 C C . ALA A 1 86 ? 10.647 6.767 9.782 1.00 42.94 86 ALA A C 1
ATOM 691 O O . ALA A 1 86 ? 9.992 6.837 8.750 1.00 42.94 86 ALA A O 1
ATOM 692 N N . HIS A 1 87 ? 10.245 7.221 10.981 1.00 45.59 87 HIS A N 1
ATOM 693 C CA . HIS A 1 87 ? 8.908 7.666 11.446 1.00 45.59 87 HIS A CA 1
ATOM 694 C C . HIS A 1 87 ? 8.098 6.616 12.239 1.00 45.59 87 HIS A C 1
ATOM 696 O O . HIS A 1 87 ? 6.979 6.233 11.920 1.00 45.59 87 HIS A O 1
ATOM 702 N N . ASN A 1 88 ? 8.689 6.188 13.359 1.00 49.25 88 ASN A N 1
ATOM 703 C CA . ASN A 1 88 ? 8.090 5.370 14.416 1.00 49.25 88 ASN A CA 1
ATOM 704 C C . ASN A 1 88 ? 7.086 6.175 15.283 1.00 49.25 88 ASN A C 1
ATOM 706 O O . ASN A 1 88 ? 7.380 6.452 16.442 1.00 49.25 88 ASN A O 1
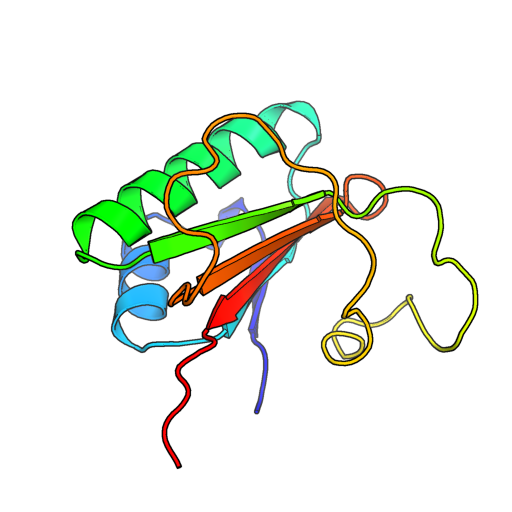ATOM 710 N N . VAL A 1 89 ? 5.930 6.586 14.741 1.00 45.53 89 VAL A N 1
ATOM 711 C CA . VAL A 1 89 ? 4.890 7.353 15.486 1.00 45.53 89 VAL A CA 1
ATOM 712 C C . VAL A 1 89 ? 3.533 6.621 15.564 1.00 45.53 89 VAL A C 1
ATOM 714 O O . VAL A 1 89 ? 2.526 7.211 15.927 1.00 45.53 89 VAL A O 1
ATOM 717 N N . ALA A 1 90 ? 3.449 5.314 15.282 1.00 50.12 90 ALA A N 1
ATOM 718 C CA . ALA A 1 90 ? 2.150 4.619 15.370 1.00 50.12 90 ALA A CA 1
ATOM 719 C C . ALA A 1 90 ? 2.220 3.105 15.648 1.00 50.12 90 ALA A C 1
ATOM 721 O O . ALA A 1 90 ? 1.373 2.336 15.194 1.00 50.12 90 ALA A O 1
ATOM 722 N N . THR A 1 91 ? 3.226 2.617 16.376 1.00 51.44 91 THR A N 1
ATOM 723 C CA . THR A 1 91 ? 3.472 1.165 16.457 1.00 51.44 91 THR A CA 1
ATOM 724 C C . THR A 1 91 ? 2.834 0.490 17.680 1.00 51.44 91 THR A C 1
ATOM 726 O O . THR A 1 91 ? 3.496 -0.312 18.323 1.00 51.44 91 THR A O 1
ATOM 729 N N . TRP A 1 92 ? 1.569 0.774 18.007 1.00 52.81 92 TRP A N 1
ATOM 730 C CA . TRP A 1 92 ? 0.788 -0.108 18.903 1.00 52.81 92 TRP A CA 1
ATOM 731 C C . TRP A 1 92 ? -0.476 -0.663 18.230 1.00 52.81 92 TRP A C 1
ATOM 733 O O . TRP A 1 92 ? -0.759 -1.838 18.423 1.00 52.81 92 TRP A O 1
ATOM 743 N N . ASP A 1 93 ? -1.134 0.085 17.335 1.00 66.19 93 ASP A N 1
ATOM 744 C CA . ASP A 1 93 ? -2.362 -0.376 16.660 1.00 66.19 93 ASP A CA 1
ATOM 745 C C . ASP A 1 93 ? -2.576 0.315 15.288 1.00 66.19 93 ASP A C 1
ATOM 747 O O . ASP A 1 93 ? -3.194 1.382 15.225 1.00 66.19 93 ASP A O 1
ATOM 751 N N . PRO A 1 94 ? -1.977 -0.191 14.189 1.00 76.88 94 PRO A N 1
ATOM 752 C CA . PRO A 1 94 ? -2.192 0.352 12.851 1.00 76.88 94 PRO A CA 1
ATOM 753 C C . PRO A 1 94 ? -3.473 -0.220 12.224 1.00 76.88 94 PRO A C 1
ATOM 755 O O . PRO A 1 94 ? -3.710 -1.423 12.285 1.00 76.88 94 PRO A O 1
ATOM 758 N N . ASP A 1 95 ? -4.247 0.617 11.537 1.00 83.00 95 ASP A N 1
ATOM 759 C CA . ASP A 1 95 ? -5.394 0.200 10.720 1.00 83.00 95 ASP A CA 1
ATOM 760 C C . ASP A 1 95 ? -4.953 -0.622 9.501 1.00 83.00 95 ASP A C 1
ATOM 762 O O . ASP A 1 95 ? -5.580 -1.622 9.152 1.00 83.00 95 ASP A O 1
ATOM 766 N N . TYR A 1 96 ? -3.832 -0.234 8.886 1.00 84.00 96 TYR A N 1
ATOM 767 C CA . TYR A 1 96 ? -3.289 -0.865 7.686 1.00 84.00 96 TYR A CA 1
ATOM 768 C C . TYR A 1 96 ? -1.818 -1.265 7.818 1.00 84.00 96 TYR A C 1
ATOM 770 O O . TYR A 1 96 ? -0.986 -0.546 8.368 1.00 84.00 96 TYR A O 1
ATOM 778 N N . GLU A 1 97 ? -1.454 -2.387 7.203 1.00 83.56 97 GLU A N 1
ATOM 779 C CA . GLU A 1 97 ? -0.075 -2.849 7.046 1.00 83.56 97 GLU A CA 1
ATOM 780 C C . GLU A 1 97 ? 0.306 -2.912 5.564 1.00 83.56 97 GLU A C 1
ATOM 782 O O . GLU A 1 97 ? -0.374 -3.544 4.758 1.00 83.56 97 GLU A O 1
ATOM 787 N N . ILE A 1 98 ? 1.422 -2.278 5.201 1.00 83.44 98 ILE A N 1
ATOM 788 C CA . ILE A 1 98 ? 1.938 -2.215 3.832 1.00 83.44 98 ILE A CA 1
ATOM 789 C C . ILE A 1 98 ? 3.259 -2.980 3.769 1.00 83.44 98 ILE A C 1
ATOM 791 O O . ILE A 1 98 ? 4.307 -2.476 4.169 1.00 83.44 98 ILE A O 1
ATOM 795 N N . ALA A 1 99 ? 3.252 -4.197 3.235 1.00 80.00 99 ALA A N 1
ATOM 796 C CA . ALA A 1 99 ? 4.460 -4.994 3.052 1.00 80.00 99 ALA A CA 1
ATOM 797 C C . ALA A 1 99 ? 5.029 -4.826 1.638 1.00 80.00 99 ALA A C 1
ATOM 799 O O . ALA A 1 99 ? 4.418 -5.241 0.652 1.00 80.00 99 ALA A O 1
ATOM 800 N N . LYS A 1 100 ? 6.247 -4.279 1.524 1.00 77.12 100 LYS A N 1
ATOM 801 C CA . LYS A 1 100 ? 6.943 -4.145 0.236 1.00 77.12 100 LYS A CA 1
ATOM 802 C C . LYS A 1 100 ? 7.888 -5.305 -0.041 1.00 77.12 100 LYS A C 1
ATOM 804 O O . LYS A 1 100 ? 8.792 -5.596 0.747 1.00 77.12 100 LYS A O 1
ATOM 809 N N . ASN A 1 101 ? 7.725 -5.914 -1.213 1.00 75.31 101 ASN A N 1
ATOM 810 C CA . ASN A 1 101 ? 8.600 -6.945 -1.748 1.00 75.31 101 ASN A CA 1
ATOM 811 C C . ASN A 1 101 ? 9.335 -6.445 -3.000 1.00 75.31 101 ASN A C 1
ATOM 813 O O . ASN A 1 101 ? 8.823 -6.473 -4.118 1.00 75.31 101 ASN A O 1
ATOM 817 N N . ARG A 1 102 ? 10.591 -6.021 -2.818 1.00 68.69 102 ARG A N 1
ATOM 818 C CA . ARG A 1 102 ? 11.446 -5.541 -3.921 1.00 68.69 102 ARG A CA 1
ATOM 819 C C . ARG A 1 102 ? 11.937 -6.658 -4.849 1.00 68.69 102 ARG A C 1
ATOM 821 O O . ARG A 1 102 ? 12.457 -6.358 -5.928 1.00 68.69 102 ARG A O 1
ATOM 828 N N . VAL A 1 103 ? 11.833 -7.917 -4.414 1.00 69.19 103 VAL A N 1
ATOM 829 C CA . VAL A 1 103 ? 12.240 -9.088 -5.202 1.00 69.19 103 VAL A CA 1
ATOM 830 C C . VAL A 1 103 ? 11.188 -9.370 -6.265 1.00 69.19 103 VAL A C 1
ATOM 832 O O . VAL A 1 103 ? 11.532 -9.429 -7.438 1.00 69.19 103 VAL A O 1
ATOM 835 N N . THR A 1 104 ? 9.917 -9.449 -5.865 1.00 68.69 104 THR A N 1
ATOM 836 C CA . THR A 1 104 ? 8.790 -9.749 -6.764 1.00 68.69 104 THR A CA 1
ATOM 837 C C . THR A 1 104 ? 8.157 -8.511 -7.395 1.00 68.69 104 THR A C 1
ATOM 839 O O . THR A 1 104 ? 7.355 -8.645 -8.310 1.00 68.69 104 THR A O 1
ATOM 842 N N . GLY A 1 105 ? 8.484 -7.299 -6.932 1.00 77.94 105 GLY A N 1
ATOM 843 C CA . GLY A 1 105 ? 7.843 -6.089 -7.450 1.00 77.94 105 GLY A CA 1
ATOM 844 C C . GLY A 1 105 ? 6.413 -5.905 -6.929 1.00 77.94 105 GLY A C 1
ATOM 845 O O . GLY A 1 105 ? 5.582 -5.338 -7.633 1.00 77.94 105 GLY A O 1
ATOM 846 N N . THR A 1 106 ? 6.119 -6.405 -5.723 1.00 80.81 106 THR A N 1
ATOM 847 C CA . THR A 1 106 ? 4.771 -6.375 -5.141 1.00 80.81 106 THR A CA 1
ATOM 848 C C . THR A 1 106 ? 4.697 -5.534 -3.865 1.00 80.81 106 THR A C 1
ATOM 850 O O . THR A 1 106 ? 5.637 -5.494 -3.064 1.00 80.81 106 THR A O 1
ATOM 853 N N . LEU A 1 107 ? 3.557 -4.876 -3.667 1.00 83.31 107 LEU A N 1
ATOM 854 C CA . LEU A 1 107 ? 3.144 -4.206 -2.437 1.00 83.31 107 LEU A CA 1
ATOM 855 C C . LEU A 1 107 ? 1.871 -4.883 -1.937 1.00 83.31 107 LEU A C 1
ATOM 857 O O . LEU A 1 107 ? 0.888 -4.954 -2.662 1.00 83.31 107 LEU A O 1
ATOM 861 N N . THR A 1 108 ? 1.883 -5.392 -0.715 1.00 84.06 108 THR A N 1
ATOM 862 C CA . THR A 1 108 ? 0.703 -5.993 -0.087 1.00 84.06 108 THR A CA 1
ATOM 863 C C . THR A 1 108 ? 0.148 -5.009 0.926 1.00 84.06 108 THR A C 1
ATOM 865 O O . THR A 1 108 ? 0.885 -4.612 1.823 1.00 84.06 108 THR A O 1
ATOM 868 N N . VAL A 1 109 ? -1.120 -4.630 0.790 1.00 85.81 109 VAL A N 1
ATOM 869 C CA . VAL A 1 109 ? -1.832 -3.722 1.694 1.00 85.81 109 VAL A CA 1
ATOM 870 C C . VAL A 1 109 ? -2.892 -4.537 2.431 1.00 85.81 109 VAL A C 1
ATOM 872 O O . VAL A 1 109 ? -3.765 -5.135 1.808 1.00 85.81 109 VAL A O 1
ATOM 875 N N . THR A 1 110 ? -2.774 -4.628 3.753 1.00 84.25 110 THR A N 1
ATOM 876 C CA . THR A 1 110 ? -3.632 -5.469 4.602 1.00 84.25 110 THR A CA 1
ATOM 877 C C . THR A 1 110 ? -4.336 -4.615 5.638 1.00 84.25 110 THR A C 1
ATOM 879 O O . THR A 1 110 ? -3.665 -3.904 6.381 1.00 84.25 110 THR A O 1
ATOM 882 N N . TYR A 1 111 ? -5.659 -4.712 5.713 1.00 86.19 111 TYR A N 1
ATOM 883 C CA . TYR A 1 111 ? -6.444 -4.101 6.782 1.00 86.19 111 TYR A CA 1
ATOM 884 C C . TYR A 1 111 ? -6.397 -4.987 8.033 1.00 86.19 111 TYR A C 1
ATOM 886 O O . TYR A 1 111 ? -6.599 -6.200 7.940 1.00 86.19 111 TYR A O 1
ATOM 894 N N . LYS A 1 112 ? -6.074 -4.409 9.193 1.00 79.12 112 LYS A N 1
ATOM 895 C CA . LYS A 1 112 ? -5.786 -5.155 10.433 1.00 79.12 112 LYS A CA 1
ATOM 896 C C . LYS A 1 112 ? -6.902 -5.147 11.450 1.00 79.12 112 LYS A C 1
ATOM 898 O O . LYS A 1 112 ? -6.998 -6.100 12.213 1.00 79.12 112 LYS A O 1
ATOM 903 N N . LYS A 1 113 ? -7.743 -4.122 11.440 1.00 74.94 113 LYS A N 1
ATOM 904 C CA . LYS A 1 113 ? -8.843 -3.974 12.397 1.00 74.94 113 LYS A CA 1
ATOM 905 C C . LYS A 1 113 ? -10.095 -4.726 11.981 1.00 74.94 113 LYS A C 1
ATOM 907 O O . LYS A 1 113 ? -11.186 -4.334 12.354 1.00 74.94 113 LYS A O 1
ATOM 912 N N . LYS A 1 114 ? -9.940 -5.764 11.156 1.00 59.50 114 LYS A N 1
ATOM 913 C CA . LYS A 1 114 ? -11.077 -6.470 10.594 1.00 59.50 114 LYS A CA 1
ATOM 914 C C . LYS A 1 114 ? -11.950 -6.999 11.731 1.00 59.50 114 LYS A C 1
ATOM 916 O O . LYS A 1 114 ? -11.477 -7.824 12.508 1.00 59.50 114 LYS A O 1
ATOM 921 N N . ASP A 1 115 ? -13.156 -6.444 11.788 1.00 46.16 115 ASP A N 1
ATOM 922 C CA . ASP A 1 115 ? -14.202 -6.709 12.765 1.00 46.16 115 ASP A CA 1
ATOM 923 C C . ASP A 1 115 ? -14.465 -8.218 12.925 1.00 46.16 115 ASP A C 1
ATOM 925 O O . ASP A 1 115 ? -14.404 -8.970 11.942 1.00 46.16 115 ASP A O 1
ATOM 929 N N . ASP A 1 116 ? -14.720 -8.620 14.176 1.00 34.59 116 ASP A N 1
ATOM 930 C CA . ASP A 1 116 ? -15.414 -9.860 14.569 1.00 34.59 116 ASP A CA 1
ATOM 931 C C . ASP A 1 116 ? -16.751 -10.021 13.817 1.00 34.59 116 ASP A C 1
ATOM 933 O O . ASP A 1 116 ? -17.466 -9.004 13.639 1.00 34.59 116 ASP A O 1
#

Mean predicted aligned error: 10.61 Å

Sequence (116 aa):
MDVRVYGVRELPDEKLMKLLRDHESFVIEKVPRKHFKEVINTLERHIETLDMKCRVFSKGRKTLMAGSFFGPTAIWGVASAAFMGAHNVATWDPDYEIAKNRVTGTLTVTYKKKDD

Solvent-accessible surface area (backbone atoms only — not comparable to full-atom values): 7259 Å² total; per-residue (Å²): 132,88,63,49,75,38,46,57,88,76,51,51,71,71,58,49,51,47,38,59,74,68,60,51,40,37,30,38,32,77,41,53,83,85,46,48,63,56,55,48,52,52,50,50,52,56,39,47,73,68,79,41,43,68,42,70,38,43,66,59,100,81,76,94,79,80,82,71,90,88,55,96,78,54,76,84,78,70,93,66,71,90,48,84,66,90,80,94,81,57,93,85,76,42,43,28,37,36,40,38,34,84,87,80,23,31,38,39,40,38,51,62,72,72,76,132